Protein AF-A0A520EL81-F1 (afdb_monomer_lite)

pLDDT: mean 87.73, std 14.63, range [35.66, 97.94]

Radius of gyration: 15.59 Å; chains: 1; bounding box: 40×17×34 Å

Secondary structure (DSSP, 8-state):
-PPPTT-B-PPPPPPHHHHTT-------TTSPPPSBHHHHHHHHHHHH-HHHHHHHH-PPPPP-----

Foldseek 3Di:
DDDDQADFDDDDDDDPVVVVVDPDDDDDPLQDDDRGPNVNVVSVVCVVCVVCCCVPPVDHRDDDPPDD

Sequence (68 aa):
LSPALDAVVPIITLPPELARHSRGVEDDPANPIYDTYGANAWKSRTRAHPDVALLHHGIVPAGHSSAQ

Structure (mmCIF, N/CA/C/O backbone):
data_AF-A0A520EL81-F1
#
_entry.id   AF-A0A520EL81-F1
#
loop_
_atom_site.group_PDB
_atom_site.id
_atom_site.type_symbol
_atom_site.label_atom_id
_atom_site.label_alt_id
_atom_site.label_comp_id
_atom_site.label_asym_id
_atom_site.label_entity_id
_atom_site.label_seq_id
_atom_site.pdbx_PDB_ins_code
_atom_site.Cartn_x
_atom_site.Cartn_y
_atom_site.Cartn_z
_atom_site.occupancy
_atom_site.B_iso_or_equiv
_atom_site.auth_seq_id
_atom_site.auth_comp_id
_atom_site.auth_asym_id
_atom_site.auth_atom_id
_atom_site.pdbx_PDB_model_num
ATOM 1 N N . LEU A 1 1 ? 9.224 8.516 10.857 1.00 79.06 1 LEU A N 1
ATOM 2 C CA . LEU A 1 1 ? 9.679 7.144 10.532 1.00 79.06 1 LEU A CA 1
ATOM 3 C C . LEU A 1 1 ? 8.485 6.382 9.981 1.00 79.06 1 LEU A C 1
ATOM 5 O O . LEU A 1 1 ? 7.387 6.609 10.476 1.00 79.06 1 LEU A O 1
ATOM 9 N N . SER A 1 2 ? 8.677 5.553 8.957 1.00 88.81 2 SER A N 1
ATOM 10 C CA . SER A 1 2 ? 7.622 4.651 8.476 1.00 88.81 2 SER A CA 1
ATOM 11 C C . SER A 1 2 ? 7.391 3.501 9.472 1.00 88.81 2 SER A C 1
ATOM 13 O O . SER A 1 2 ? 8.314 3.193 10.230 1.00 88.81 2 SER A O 1
ATOM 15 N N . PRO A 1 3 ? 6.207 2.855 9.474 1.00 95.19 3 PRO A N 1
ATOM 16 C CA . PRO A 1 3 ? 5.973 1.621 10.226 1.00 95.19 3 PRO A CA 1
ATOM 17 C C . PRO A 1 3 ? 6.961 0.503 9.857 1.00 95.19 3 PRO A C 1
ATOM 19 O O . PRO A 1 3 ? 7.595 0.541 8.799 1.00 95.19 3 PRO A O 1
ATOM 22 N N . ALA A 1 4 ? 7.054 -0.513 10.718 1.00 96.81 4 ALA A N 1
ATOM 23 C CA . ALA A 1 4 ? 7.764 -1.748 10.397 1.00 96.81 4 ALA A CA 1
ATOM 24 C C . ALA A 1 4 ? 7.115 -2.448 9.189 1.00 96.81 4 ALA A C 1
ATOM 26 O O . ALA A 1 4 ? 5.921 -2.291 8.933 1.00 96.81 4 ALA A O 1
ATOM 27 N N . LEU A 1 5 ? 7.896 -3.205 8.417 1.00 96.81 5 LEU A N 1
ATOM 28 C CA . LEU A 1 5 ? 7.406 -3.821 7.175 1.00 96.81 5 LEU A CA 1
ATOM 29 C C . LEU A 1 5 ? 6.357 -4.913 7.426 1.00 96.81 5 LEU A C 1
ATOM 31 O O . LEU A 1 5 ? 5.462 -5.104 6.609 1.00 96.81 5 LEU A O 1
ATOM 35 N N . ASP A 1 6 ? 6.443 -5.589 8.561 1.00 97.31 6 ASP A N 1
ATOM 36 C CA . ASP A 1 6 ? 5.497 -6.597 9.036 1.00 97.31 6 ASP A CA 1
ATOM 37 C C . ASP A 1 6 ? 4.331 -6.001 9.842 1.00 97.31 6 ASP A C 1
ATOM 39 O O . ASP A 1 6 ? 3.453 -6.736 10.289 1.00 97.31 6 ASP A O 1
ATOM 43 N N . ALA A 1 7 ? 4.283 -4.675 10.017 1.00 97.94 7 ALA A N 1
ATOM 44 C CA . ALA A 1 7 ? 3.200 -4.030 10.744 1.00 97.94 7 ALA A CA 1
ATOM 45 C C . ALA A 1 7 ? 1.858 -4.266 10.037 1.00 97.94 7 ALA A C 1
ATOM 47 O O . ALA A 1 7 ? 1.701 -3.947 8.855 1.00 97.94 7 ALA A O 1
ATOM 48 N N . VAL A 1 8 ? 0.885 -4.782 10.788 1.00 97.31 8 VAL A N 1
ATOM 49 C CA . VAL A 1 8 ? -0.488 -4.996 10.324 1.00 97.31 8 VAL A CA 1
ATOM 50 C C . VAL A 1 8 ? -1.275 -3.690 10.423 1.00 97.31 8 VAL A C 1
ATOM 52 O O . VAL A 1 8 ? -1.268 -3.018 11.456 1.00 97.31 8 VAL A O 1
ATOM 55 N N . VAL A 1 9 ? -1.964 -3.330 9.343 1.00 93.94 9 VAL A N 1
ATOM 56 C CA . VAL A 1 9 ? -2.876 -2.190 9.271 1.00 93.94 9 VAL A CA 1
ATOM 57 C C . VAL A 1 9 ? -4.215 -2.611 9.886 1.00 93.94 9 VAL A C 1
ATOM 59 O O . VAL A 1 9 ? -4.878 -3.497 9.346 1.00 93.94 9 VAL A O 1
ATOM 62 N N . PRO A 1 10 ? -4.640 -2.011 11.014 1.00 92.88 10 PRO A N 1
ATOM 63 C CA . PRO A 1 10 ? -5.876 -2.408 11.670 1.00 92.88 10 PRO A CA 1
ATOM 64 C C . PRO A 1 10 ? -7.098 -1.981 10.851 1.00 92.88 10 PRO A C 1
ATOM 66 O O . PRO A 1 10 ? -7.173 -0.853 10.359 1.00 92.88 10 PRO A O 1
ATOM 69 N N . ILE A 1 11 ? -8.092 -2.866 10.767 1.00 90.56 11 ILE A N 1
ATOM 70 C CA . ILE A 1 11 ? -9.414 -2.520 10.240 1.00 90.56 11 ILE A CA 1
ATOM 71 C C . ILE A 1 11 ? -10.153 -1.719 11.310 1.00 90.56 11 ILE A C 1
ATOM 73 O O . ILE A 1 11 ? -10.304 -2.171 12.445 1.00 90.56 11 ILE A O 1
ATOM 77 N N . ILE A 1 12 ? -10.627 -0.532 10.940 1.00 91.00 12 ILE A N 1
ATOM 78 C CA . ILE A 1 12 ? -11.424 0.320 11.821 1.00 91.00 12 ILE A CA 1
ATOM 79 C C . ILE A 1 12 ? -12.909 0.175 11.499 1.00 91.00 12 ILE A C 1
ATOM 81 O O . ILE A 1 12 ? -13.321 0.229 10.340 1.00 91.00 12 ILE A O 1
ATOM 85 N N . THR A 1 13 ? -13.728 0.017 12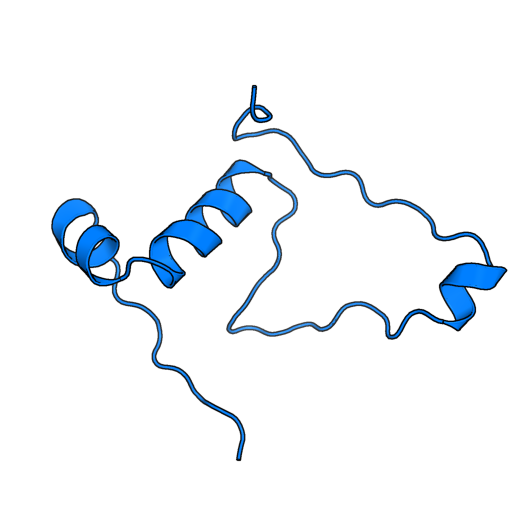.535 1.00 92.19 13 THR A N 1
ATOM 86 C CA . THR A 1 13 ? -15.183 0.066 12.388 1.00 92.19 13 THR A CA 1
ATOM 87 C C . THR A 1 13 ? -15.599 1.504 12.116 1.00 92.19 13 THR A C 1
ATOM 89 O O . THR A 1 13 ? -15.350 2.388 12.937 1.00 92.19 13 THR A O 1
ATOM 92 N N . LEU A 1 14 ? -16.237 1.749 10.970 1.00 94.19 14 LEU A N 1
ATOM 93 C CA . LEU A 1 14 ? -16.774 3.071 10.666 1.00 94.19 14 LEU A CA 1
ATOM 94 C C . LEU A 1 14 ? -17.996 3.372 11.553 1.00 94.19 14 LEU A C 1
ATOM 96 O O . LEU A 1 14 ? -18.898 2.534 11.636 1.00 94.19 14 LEU A O 1
ATOM 100 N N . PRO A 1 15 ? -18.075 4.573 12.153 1.00 96.19 15 PRO A N 1
ATOM 101 C CA . PRO A 1 15 ? -19.304 5.073 12.759 1.00 96.19 15 PRO A CA 1
ATOM 102 C C . PRO A 1 15 ? -20.493 5.032 11.779 1.00 96.19 15 PRO A C 1
ATOM 104 O O . PRO A 1 15 ? -20.281 5.244 10.578 1.00 96.19 15 PRO A O 1
ATOM 107 N N . PRO A 1 16 ? -21.737 4.782 12.239 1.00 95.62 16 PRO A N 1
ATOM 108 C CA . PRO A 1 16 ? -22.895 4.573 11.360 1.00 95.62 16 PRO A CA 1
ATOM 109 C C . PRO A 1 16 ? -23.143 5.703 10.354 1.00 95.62 16 PRO A C 1
ATOM 111 O O . PRO A 1 16 ? -23.505 5.452 9.201 1.00 95.62 16 PRO A O 1
ATOM 114 N N . GLU A 1 17 ? -22.919 6.948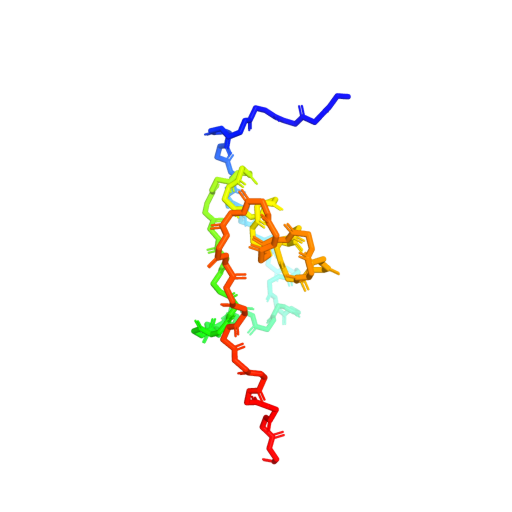 10.769 1.00 96.19 17 GLU A N 1
ATOM 115 C CA . GLU A 1 17 ? -23.078 8.130 9.931 1.00 96.19 17 GLU A CA 1
ATOM 116 C C . GLU A 1 17 ? -22.100 8.137 8.753 1.00 96.19 17 GLU A C 1
ATOM 118 O O . GLU A 1 17 ? -22.501 8.495 7.649 1.00 96.19 17 GLU A O 1
ATOM 123 N N . LEU A 1 18 ? -20.864 7.664 8.950 1.00 94.88 18 LEU A N 1
ATOM 124 C CA . LEU A 1 18 ? -19.855 7.538 7.895 1.00 94.88 18 LEU A CA 1
ATOM 125 C C . LEU A 1 18 ? -20.037 6.254 7.086 1.00 94.88 18 LEU A C 1
ATOM 127 O O . LEU A 1 18 ? -19.840 6.261 5.871 1.00 94.88 18 LEU A O 1
ATOM 131 N N . ALA A 1 19 ? -20.452 5.164 7.735 1.00 93.81 19 ALA A N 1
ATOM 132 C CA . ALA A 1 19 ? -20.677 3.876 7.087 1.00 93.81 19 ALA A CA 1
ATOM 133 C C . ALA A 1 19 ? -21.707 3.986 5.953 1.00 93.81 19 ALA A C 1
ATOM 135 O O . ALA A 1 19 ? -21.500 3.415 4.885 1.00 93.81 19 ALA A O 1
ATOM 136 N N . ARG A 1 20 ? -22.757 4.803 6.128 1.00 94.19 20 ARG A N 1
ATOM 137 C CA . ARG A 1 20 ? -23.766 5.074 5.087 1.00 94.19 20 ARG A CA 1
ATOM 138 C C . ARG A 1 20 ? -23.193 5.755 3.835 1.00 94.19 20 ARG A C 1
ATOM 140 O O . ARG A 1 20 ? -23.789 5.661 2.767 1.00 94.19 20 ARG A O 1
ATOM 147 N N . HIS A 1 21 ? -22.065 6.452 3.960 1.00 93.81 21 HIS A N 1
ATOM 148 C CA . HIS A 1 21 ? -21.370 7.088 2.838 1.00 93.81 21 HIS A CA 1
ATOM 149 C C . HIS A 1 21 ? -20.292 6.190 2.213 1.00 93.81 21 HIS A C 1
ATOM 151 O O . HIS A 1 21 ? -19.728 6.545 1.177 1.00 93.81 21 HIS A O 1
ATOM 157 N N . SER A 1 22 ? -19.995 5.039 2.822 1.00 91.56 22 SER A N 1
ATOM 158 C CA . SER A 1 22 ? -19.015 4.093 2.297 1.00 91.56 22 SER A CA 1
ATOM 159 C C . SER A 1 22 ? -19.583 3.326 1.104 1.00 91.56 22 SER A C 1
ATOM 161 O O . SER A 1 22 ? -20.715 2.850 1.139 1.00 91.56 22 SER A O 1
ATOM 163 N N . ARG A 1 23 ? -18.771 3.157 0.055 1.00 88.38 23 ARG A N 1
ATOM 164 C CA . ARG A 1 23 ? -19.079 2.272 -1.083 1.00 88.38 23 ARG A CA 1
ATOM 165 C C . ARG A 1 23 ? -18.705 0.808 -0.821 1.00 88.38 23 ARG A C 1
ATOM 167 O O . ARG A 1 23 ? -18.951 -0.037 -1.671 1.00 88.38 23 ARG A O 1
ATOM 174 N N . GLY A 1 24 ? -18.138 0.513 0.350 1.00 84.88 24 GLY A N 1
ATOM 175 C CA . GLY A 1 24 ? -17.546 -0.786 0.652 1.00 84.88 24 GLY A CA 1
ATOM 176 C C . GLY A 1 24 ? -16.129 -0.927 0.094 1.00 84.88 24 GLY A C 1
ATOM 177 O O . GLY A 1 24 ? -15.540 0.036 -0.401 1.00 84.88 24 GLY A O 1
ATOM 178 N N . VAL A 1 25 ? -15.575 -2.131 0.235 1.00 81.56 25 VAL A N 1
ATOM 179 C CA . VAL A 1 25 ? -14.267 -2.498 -0.322 1.00 81.56 25 VAL A CA 1
ATOM 180 C C . VAL A 1 25 ? -14.472 -2.967 -1.758 1.00 81.56 25 VAL A C 1
ATOM 182 O O . VAL A 1 25 ? -15.297 -3.841 -2.009 1.00 81.56 25 VAL A O 1
ATOM 185 N N . GLU A 1 26 ? -13.724 -2.382 -2.686 1.00 81.00 26 GLU A N 1
ATOM 186 C CA . GLU A 1 26 ? -13.629 -2.866 -4.061 1.00 81.00 26 GLU A CA 1
ATOM 187 C C . GLU A 1 26 ? -12.593 -3.993 -4.114 1.00 81.00 26 GLU A C 1
ATOM 189 O O . GLU A 1 26 ? -11.438 -3.797 -3.729 1.00 81.00 26 GLU A O 1
ATOM 194 N N . ASP A 1 27 ? -13.024 -5.178 -4.545 1.00 80.25 27 ASP A N 1
ATOM 195 C CA . ASP A 1 27 ? -12.151 -6.336 -4.727 1.00 80.25 27 ASP A CA 1
ATOM 196 C C . ASP A 1 27 ? -11.648 -6.353 -6.175 1.00 80.25 27 ASP A C 1
ATOM 198 O O . ASP A 1 27 ? -12.279 -6.926 -7.062 1.00 80.25 27 ASP A O 1
ATOM 202 N N . ASP A 1 28 ? -10.555 -5.627 -6.423 1.00 85.44 28 ASP A N 1
ATOM 203 C CA . ASP A 1 28 ? -9.856 -5.607 -7.710 1.00 85.44 28 ASP A CA 1
ATOM 204 C C . ASP A 1 28 ? -8.698 -6.623 -7.691 1.00 85.44 28 ASP A C 1
ATOM 206 O O . ASP A 1 28 ? -7.667 -6.366 -7.049 1.00 85.44 28 ASP A O 1
ATOM 210 N N . PRO 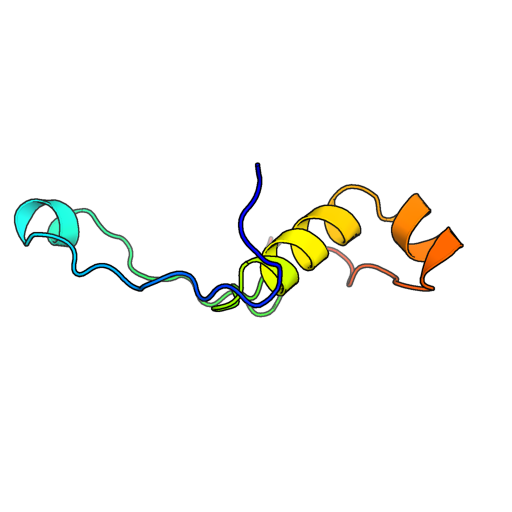A 1 29 ? -8.797 -7.743 -8.437 1.00 84.19 29 PRO A N 1
ATOM 211 C CA . PRO A 1 29 ? -7.727 -8.734 -8.520 1.00 84.19 29 PRO A CA 1
ATOM 212 C C . PRO A 1 29 ? -6.410 -8.174 -9.077 1.00 84.19 29 PRO A C 1
ATOM 214 O O . PRO A 1 29 ? -5.345 -8.727 -8.797 1.00 84.19 29 PRO A O 1
ATOM 217 N N . ALA A 1 30 ? -6.455 -7.086 -9.854 1.00 83.81 30 ALA A N 1
ATOM 218 C CA . ALA A 1 30 ? -5.268 -6.414 -10.380 1.00 83.81 30 ALA A CA 1
ATOM 219 C C . ALA A 1 30 ? -4.638 -5.430 -9.373 1.00 83.81 30 ALA A C 1
ATOM 221 O O . ALA A 1 30 ? -3.502 -4.984 -9.567 1.00 83.81 30 ALA A O 1
ATOM 222 N N . ASN A 1 31 ? -5.327 -5.103 -8.276 1.00 85.56 31 ASN A N 1
ATOM 223 C CA . ASN A 1 31 ? -4.851 -4.188 -7.239 1.00 85.56 31 ASN A CA 1
ATOM 224 C C . ASN A 1 31 ? -5.186 -4.684 -5.816 1.00 85.56 31 ASN A C 1
ATOM 226 O O . ASN A 1 31 ? -5.784 -3.941 -5.029 1.00 85.56 31 ASN A O 1
ATOM 230 N N . PRO A 1 32 ? -4.721 -5.882 -5.418 1.00 88.69 32 PRO A N 1
ATOM 231 C CA . PRO A 1 32 ? -5.032 -6.448 -4.108 1.00 88.69 32 PRO A CA 1
ATOM 232 C C . PRO A 1 32 ? -4.515 -5.548 -2.983 1.00 88.69 32 PRO A C 1
ATOM 234 O O . PRO A 1 32 ? -3.366 -5.097 -3.016 1.00 88.69 32 PRO A O 1
ATOM 237 N N . ILE A 1 33 ? -5.346 -5.261 -1.982 1.00 90.06 33 ILE A N 1
ATOM 238 C CA . ILE A 1 33 ? -4.932 -4.548 -0.766 1.00 90.06 33 ILE A CA 1
ATOM 239 C C . ILE A 1 33 ? -4.561 -5.589 0.292 1.00 90.06 33 ILE A C 1
ATOM 241 O O . ILE A 1 33 ? -5.365 -6.455 0.618 1.00 90.06 33 ILE A O 1
ATOM 245 N N . TYR A 1 34 ? -3.339 -5.503 0.817 1.00 93.31 34 TYR A N 1
ATOM 246 C CA . TYR A 1 34 ? -2.840 -6.424 1.842 1.00 93.31 34 TYR A CA 1
ATOM 247 C C . TYR A 1 34 ? -3.079 -5.869 3.250 1.00 93.31 34 TYR A C 1
ATOM 249 O O . TYR A 1 34 ? -3.292 -4.669 3.427 1.00 93.31 34 TYR A O 1
ATOM 257 N N . ASP A 1 35 ? -2.990 -6.720 4.262 1.00 95.31 35 ASP A N 1
ATOM 258 C CA . ASP A 1 35 ? -3.080 -6.330 5.671 1.00 95.31 35 ASP A CA 1
ATOM 259 C C . ASP A 1 35 ? -1.756 -5.778 6.227 1.00 95.31 35 ASP A C 1
ATOM 261 O O . ASP A 1 35 ? -1.769 -5.026 7.194 1.00 95.31 35 ASP A O 1
ATOM 265 N N . THR A 1 36 ? -0.612 -6.084 5.611 1.00 97.44 36 THR A N 1
ATOM 266 C CA . THR A 1 36 ? 0.706 -5.604 6.054 1.00 97.44 36 THR A CA 1
ATOM 267 C C . THR A 1 36 ? 1.164 -4.342 5.326 1.00 97.44 36 THR A C 1
ATOM 269 O O . THR A 1 36 ? 0.966 -4.154 4.118 1.00 97.44 36 THR A O 1
ATOM 272 N N . TYR A 1 37 ? 1.845 -3.461 6.059 1.00 96.31 37 TYR A N 1
ATOM 273 C CA . TYR A 1 37 ? 2.414 -2.228 5.518 1.00 96.31 37 TYR A CA 1
ATOM 274 C C . TYR A 1 37 ? 3.434 -2.506 4.406 1.00 96.31 37 TYR A C 1
ATOM 276 O O . TYR A 1 37 ? 3.363 -1.901 3.334 1.00 96.31 37 TYR A O 1
ATOM 284 N N . GLY A 1 38 ? 4.360 -3.441 4.633 1.00 97.06 38 GLY A N 1
ATOM 285 C CA . GLY A 1 38 ? 5.445 -3.754 3.707 1.00 97.06 38 GLY A CA 1
ATOM 286 C C . GLY A 1 38 ? 4.950 -4.278 2.363 1.00 97.06 38 GLY A C 1
ATOM 287 O O . GLY A 1 38 ? 5.431 -3.820 1.327 1.00 97.06 38 GLY A O 1
ATOM 288 N N . ALA A 1 39 ? 3.943 -5.157 2.355 1.00 96.06 39 ALA A N 1
ATOM 289 C CA . ALA A 1 39 ? 3.376 -5.687 1.115 1.00 96.06 39 ALA A CA 1
ATOM 290 C C . ALA A 1 39 ? 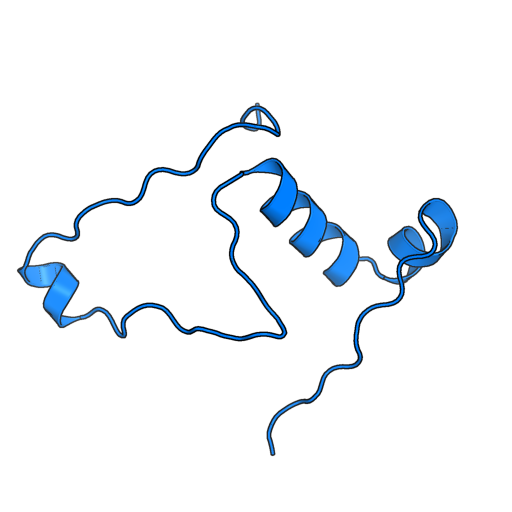2.700 -4.588 0.276 1.00 96.06 39 ALA A C 1
ATOM 292 O O . ALA A 1 39 ? 2.924 -4.494 -0.932 1.00 96.06 39 ALA A O 1
ATOM 293 N N . ASN A 1 40 ? 1.934 -3.695 0.911 1.00 95.38 40 ASN A N 1
ATOM 294 C CA . ASN A 1 40 ? 1.323 -2.560 0.215 1.00 95.38 40 ASN A CA 1
ATOM 295 C C . ASN A 1 40 ? 2.363 -1.545 -0.279 1.00 95.38 40 ASN A C 1
ATOM 297 O O . ASN A 1 40 ? 2.251 -1.042 -1.401 1.00 95.38 40 ASN A O 1
ATOM 301 N N . ALA A 1 41 ? 3.385 -1.256 0.533 1.00 95.44 41 ALA A N 1
ATOM 302 C CA 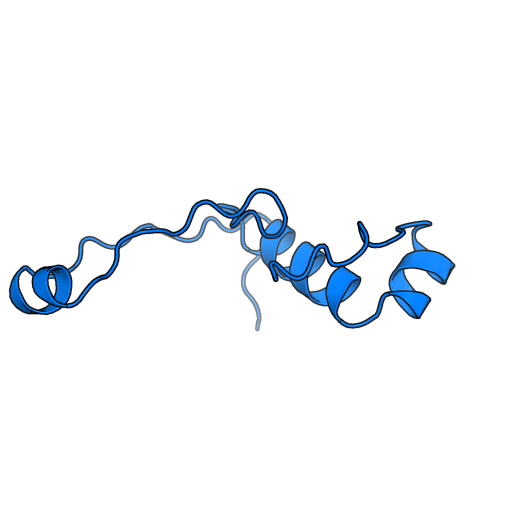. ALA A 1 41 ? 4.482 -0.376 0.148 1.00 95.44 41 ALA A CA 1
ATOM 303 C C . ALA A 1 41 ? 5.241 -0.944 -1.059 1.00 95.44 41 ALA A C 1
ATOM 305 O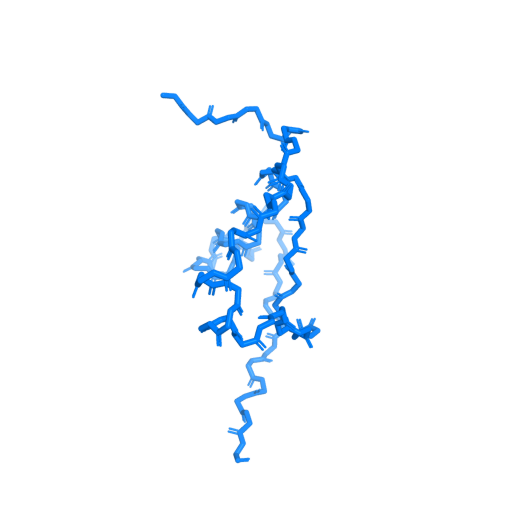 O . ALA A 1 41 ? 5.497 -0.216 -2.020 1.00 95.44 41 ALA A O 1
ATOM 306 N N . TRP A 1 42 ? 5.530 -2.246 -1.044 1.00 94.19 42 TRP A N 1
ATOM 307 C CA . TRP A 1 42 ? 6.168 -2.951 -2.148 1.00 94.19 42 TRP A CA 1
ATOM 308 C C . TRP A 1 42 ? 5.331 -2.892 -3.426 1.00 94.19 42 TRP A C 1
ATOM 310 O O . TRP A 1 42 ? 5.823 -2.395 -4.439 1.00 94.19 42 TRP A O 1
ATOM 320 N N . LYS A 1 43 ? 4.050 -3.285 -3.354 1.00 93.12 43 LYS A N 1
ATOM 321 C CA . LYS A 1 43 ? 3.093 -3.201 -4.473 1.00 93.12 43 LYS A CA 1
ATOM 322 C C . LYS A 1 43 ? 3.073 -1.803 -5.099 1.00 93.12 43 LYS A C 1
ATOM 324 O O . LYS A 1 43 ? 3.097 -1.653 -6.317 1.00 93.12 43 LYS A O 1
ATOM 329 N N . SER A 1 44 ? 3.023 -0.766 -4.264 1.00 93.06 44 SER A N 1
ATOM 330 C CA . SER A 1 44 ? 2.995 0.623 -4.728 1.00 93.06 44 SER A CA 1
ATOM 331 C C . SER A 1 44 ? 4.283 1.012 -5.467 1.00 93.06 44 SER A C 1
ATOM 333 O O . SER A 1 44 ? 4.223 1.590 -6.552 1.00 93.06 44 SER A O 1
ATOM 335 N N . ARG A 1 45 ? 5.451 0.655 -4.915 1.00 93.56 45 ARG A N 1
ATOM 336 C CA . ARG A 1 45 ? 6.767 0.981 -5.491 1.00 93.56 45 ARG A CA 1
ATOM 337 C C . ARG A 1 45 ? 7.003 0.287 -6.828 1.00 93.56 45 ARG A C 1
ATOM 339 O O . ARG A 1 45 ? 7.430 0.951 -7.769 1.00 93.56 45 ARG A O 1
ATOM 346 N N . THR A 1 46 ? 6.707 -1.008 -6.921 1.00 93.50 46 THR A N 1
ATOM 347 C CA . THR A 1 46 ? 6.919 -1.779 -8.155 1.00 93.50 46 THR A CA 1
ATOM 348 C C . THR A 1 46 ? 5.981 -1.341 -9.275 1.00 93.50 46 THR A C 1
ATOM 350 O O . THR A 1 46 ? 6.386 -1.327 -10.434 1.00 93.50 46 THR A O 1
ATOM 353 N N . ARG A 1 47 ? 4.760 -0.903 -8.940 1.00 91.00 47 ARG A N 1
ATOM 354 C CA . ARG A 1 47 ? 3.834 -0.300 -9.908 1.00 91.00 47 ARG A CA 1
ATOM 355 C C . ARG A 1 47 ? 4.288 1.085 -10.379 1.00 91.00 47 ARG A C 1
ATOM 357 O O . ARG A 1 47 ? 4.144 1.395 -11.554 1.00 91.00 47 ARG A O 1
ATOM 364 N N . ALA A 1 48 ? 4.800 1.922 -9.476 1.00 93.94 48 ALA A N 1
ATOM 365 C CA . ALA A 1 48 ? 5.205 3.293 -9.800 1.00 93.94 48 ALA A CA 1
ATOM 366 C C . ALA A 1 48 ? 6.526 3.374 -10.587 1.00 93.94 48 ALA A C 1
ATOM 368 O O . ALA A 1 48 ? 6.715 4.311 -11.360 1.00 93.94 48 ALA A O 1
ATOM 369 N N . HIS A 1 49 ? 7.428 2.408 -10.389 1.00 95.38 49 HIS A N 1
ATOM 370 C CA . HIS A 1 49 ? 8.756 2.368 -11.010 1.00 95.38 49 HIS A CA 1
ATOM 371 C C . HIS A 1 49 ? 9.015 0.995 -11.650 1.00 95.38 49 HIS A C 1
ATOM 373 O O . HIS A 1 49 ? 9.823 0.211 -11.140 1.00 95.38 49 HIS A O 1
ATOM 379 N N . PRO A 1 50 ? 8.294 0.658 -12.732 1.00 94.31 50 PRO A N 1
ATOM 380 C CA . PRO A 1 50 ? 8.369 -0.667 -13.341 1.00 94.31 50 PRO A CA 1
ATOM 381 C C . PRO A 1 50 ? 9.740 -0.964 -13.964 1.00 94.31 50 PRO A C 1
ATOM 383 O O . PRO A 1 50 ? 10.159 -2.114 -13.995 1.00 94.31 50 PRO A O 1
ATOM 386 N N . ASP A 1 51 ? 10.464 0.059 -14.414 1.00 96.19 51 ASP A N 1
ATOM 387 C CA . ASP A 1 51 ? 11.836 -0.031 -14.917 1.00 96.19 51 ASP A CA 1
ATOM 388 C C . ASP A 1 51 ? 12.827 -0.434 -13.814 1.00 96.19 51 ASP A C 1
ATOM 390 O O . ASP A 1 51 ? 13.614 -1.364 -13.994 1.00 96.19 51 ASP A O 1
ATOM 394 N N . VAL A 1 52 ? 12.737 0.204 -12.645 1.00 96.94 52 VAL A N 1
ATOM 395 C CA . VAL A 1 52 ? 13.542 -0.128 -11.459 1.00 96.94 52 VAL A CA 1
ATOM 396 C C . VAL A 1 52 ? 13.192 -1.528 -10.952 1.00 96.94 52 VAL A C 1
ATOM 398 O O . VAL A 1 52 ? 14.084 -2.320 -10.639 1.00 96.94 52 VAL A O 1
ATOM 401 N N . ALA A 1 53 ? 11.899 -1.854 -10.897 1.00 95.44 53 ALA A N 1
ATOM 402 C CA . ALA A 1 53 ? 11.420 -3.164 -10.469 1.00 95.44 53 ALA A CA 1
ATOM 403 C C . ALA A 1 53 ? 11.897 -4.286 -11.407 1.00 95.44 53 ALA A C 1
ATOM 405 O O . ALA A 1 53 ? 12.332 -5.339 -10.933 1.00 95.44 53 ALA A O 1
ATOM 406 N N . LEU A 1 54 ? 11.882 -4.047 -12.720 1.00 95.88 54 LEU A N 1
ATOM 407 C CA . LEU A 1 54 ? 12.411 -4.979 -13.709 1.00 95.88 54 LEU A CA 1
ATOM 408 C C . LEU A 1 54 ? 13.928 -5.136 -13.568 1.00 95.88 54 LEU A C 1
ATOM 410 O O . LEU A 1 54 ? 14.413 -6.261 -13.462 1.00 95.88 54 LEU A O 1
ATOM 414 N N . LEU A 1 55 ? 14.669 -4.025 -13.521 1.00 97.44 55 LEU A N 1
ATOM 415 C CA . LEU A 1 55 ? 16.133 -4.033 -13.502 1.00 97.44 55 LEU A CA 1
ATOM 416 C C . LEU A 1 55 ? 16.708 -4.744 -12.269 1.00 97.44 55 LEU A C 1
ATOM 418 O O . LEU A 1 55 ? 17.670 -5.499 -12.391 1.00 97.44 55 LEU A O 1
ATOM 422 N N . HIS A 1 56 ? 16.136 -4.502 -11.088 1.00 96.81 56 HIS A N 1
ATOM 423 C CA . HIS A 1 56 ? 16.707 -4.988 -9.827 1.00 96.81 56 HIS A CA 1
ATOM 424 C C . HIS A 1 56 ? 16.031 -6.240 -9.271 1.00 96.81 56 HIS A C 1
ATOM 426 O O . HIS A 1 56 ? 16.634 -6.945 -8.462 1.00 96.81 56 HIS A O 1
ATOM 432 N N . HIS A 1 57 ? 14.793 -6.522 -9.681 1.00 94.38 57 HIS A N 1
ATOM 433 C CA . HIS A 1 57 ? 13.993 -7.602 -9.099 1.00 94.38 57 HIS A CA 1
ATOM 434 C C . HIS A 1 57 ? 13.319 -8.505 -10.138 1.00 94.38 57 HIS A C 1
ATOM 436 O O . HIS A 1 57 ? 12.644 -9.456 -9.749 1.00 94.38 57 HIS A O 1
ATOM 442 N N . GLY A 1 58 ? 13.484 -8.243 -11.441 1.00 95.44 58 GLY A N 1
ATOM 443 C CA . GLY A 1 58 ? 12.876 -9.046 -12.507 1.00 95.44 58 GLY A CA 1
ATOM 444 C C . GLY A 1 58 ? 11.345 -8.985 -12.537 1.00 95.44 58 GLY A C 1
ATOM 445 O O . GLY A 1 58 ? 10.709 -9.842 -13.146 1.00 95.44 58 GLY A O 1
ATOM 446 N N . ILE A 1 59 ? 10.741 -8.004 -11.863 1.00 91.75 59 ILE A N 1
ATOM 447 C CA . ILE A 1 59 ? 9.286 -7.879 -11.766 1.00 91.75 59 ILE A CA 1
ATOM 448 C C . ILE A 1 59 ? 8.767 -7.147 -12.997 1.00 91.75 59 ILE A C 1
ATOM 450 O O . ILE A 1 59 ? 9.123 -5.996 -13.242 1.00 91.75 59 ILE A O 1
ATOM 454 N N . VAL A 1 60 ? 7.874 -7.805 -13.734 1.00 87.38 60 VAL A N 1
ATOM 455 C CA . VAL A 1 60 ? 7.131 -7.212 -14.848 1.00 87.38 60 VAL A CA 1
ATOM 456 C C . VAL A 1 60 ? 5.707 -6.923 -14.365 1.00 87.38 60 VAL A C 1
ATOM 458 O O . VAL A 1 60 ? 5.055 -7.840 -13.858 1.00 87.38 60 VAL A O 1
ATOM 461 N N . PRO A 1 61 ? 5.198 -5.685 -14.488 1.00 75.19 61 PRO A N 1
ATOM 462 C CA . PRO A 1 61 ? 3.807 -5.394 -14.165 1.00 75.19 61 PRO A CA 1
ATOM 463 C C . PRO A 1 61 ? 2.874 -6.256 -15.018 1.00 75.19 61 PRO A C 1
ATOM 465 O O . PRO A 1 61 ? 3.066 -6.362 -16.231 1.00 75.19 61 PRO A O 1
ATOM 468 N N . ALA A 1 62 ? 1.834 -6.828 -14.411 1.00 70.06 62 ALA A N 1
ATOM 469 C CA . ALA A 1 62 ? 0.716 -7.344 -15.189 1.00 70.06 62 ALA A CA 1
ATOM 470 C C . ALA A 1 62 ? 0.125 -6.164 -15.978 1.00 70.06 62 ALA A C 1
ATOM 472 O O . ALA A 1 62 ? -0.163 -5.116 -15.397 1.00 70.06 62 ALA A O 1
ATOM 473 N N . GLY A 1 63 ? 0.044 -6.290 -17.306 1.00 59.28 63 GLY A N 1
ATOM 474 C CA . GLY A 1 63 ? -0.414 -5.208 -18.176 1.00 59.28 63 GLY A CA 1
ATOM 475 C C . GLY A 1 63 ? -1.766 -4.654 -17.720 1.00 59.28 63 GLY A C 1
ATOM 476 O O . GLY A 1 63 ? -2.633 -5.409 -17.286 1.00 59.28 63 GLY A O 1
ATOM 477 N N . HIS A 1 64 ? -1.941 -3.335 -17.812 1.00 53.69 64 HIS A N 1
ATOM 478 C CA . HIS A 1 64 ? -3.208 -2.681 -17.501 1.00 53.69 64 HIS A CA 1
ATOM 479 C C . HIS A 1 64 ? -4.307 -3.248 -18.412 1.00 53.69 64 HIS A C 1
ATOM 481 O O . HIS A 1 64 ? -4.354 -2.922 -19.597 1.00 53.69 64 HIS A O 1
ATOM 487 N N . SER A 1 65 ? -5.211 -4.071 -17.878 1.00 44.19 65 SER A N 1
ATOM 488 C CA . SER A 1 65 ? -6.528 -4.215 -18.491 1.00 44.19 65 SER A CA 1
ATOM 489 C C . SER A 1 65 ? -7.345 -3.024 -18.009 1.00 44.19 65 SER A C 1
ATOM 491 O O . SER A 1 65 ? -8.028 -3.078 -16.991 1.00 44.19 65 SER A O 1
ATOM 493 N N . SER A 1 66 ? -7.174 -1.884 -18.675 1.00 39.84 66 SER A N 1
ATOM 494 C CA . SER A 1 66 ? -8.133 -0.797 -18.543 1.00 39.84 66 SER A CA 1
ATOM 495 C C . SER A 1 66 ? -9.463 -1.332 -19.066 1.00 39.84 66 SER A C 1
ATOM 497 O O . SER A 1 66 ? -9.575 -1.637 -20.253 1.00 39.84 66 SER A O 1
ATOM 499 N N . ALA A 1 67 ? -10.432 -1.501 -18.167 1.00 37.84 67 ALA A N 1
ATOM 500 C CA . ALA A 1 67 ? -11.818 -1.735 -18.534 1.00 37.84 67 ALA A CA 1
ATOM 501 C C . ALA A 1 67 ? -12.245 -0.659 -19.549 1.00 37.84 67 ALA A C 1
ATOM 503 O O . ALA A 1 67 ? -12.048 0.535 -19.304 1.00 37.84 67 ALA A O 1
ATOM 504 N N . GLN A 1 68 ? -12.746 -1.110 -20.700 1.00 35.66 68 GLN A N 1
ATOM 505 C CA . GLN A 1 68 ? -13.543 -0.300 -21.622 1.00 35.66 68 GLN A CA 1
ATOM 506 C C . GLN A 1 68 ? -14.983 -0.254 -21.123 1.00 35.66 68 GLN A C 1
ATOM 508 O O . GLN A 1 68 ? -15.440 -1.298 -20.601 1.00 35.66 68 GLN A O 1
#